Protein AF-A0A7R9BCF7-F1 (afdb_monomer_lite)

Structure (mmCIF, N/CA/C/O backbone):
data_AF-A0A7R9BCF7-F1
#
_entry.id   AF-A0A7R9BCF7-F1
#
loop_
_atom_site.group_PDB
_atom_site.id
_atom_site.type_symbol
_atom_site.label_atom_id
_atom_site.label_alt_id
_atom_site.label_comp_id
_atom_site.label_asym_id
_atom_site.label_entity_id
_atom_site.label_seq_id
_atom_site.pdbx_PDB_ins_code
_atom_site.Cartn_x
_atom_site.Cartn_y
_atom_site.Cartn_z
_atom_site.occupancy
_atom_site.B_iso_or_equiv
_atom_site.auth_seq_id
_atom_site.auth_comp_id
_atom_site.auth_asym_id
_atom_site.auth_atom_id
_atom_site.pdbx_PDB_model_num
ATOM 1 N N . ASP A 1 1 ? -19.871 13.337 15.208 1.00 45.81 1 ASP A N 1
ATOM 2 C CA . ASP A 1 1 ? -19.055 12.754 14.134 1.00 45.81 1 ASP A CA 1
ATOM 3 C C . ASP A 1 1 ? -17.586 13.009 14.378 1.00 45.81 1 ASP A C 1
ATOM 5 O O . ASP A 1 1 ? -17.117 14.125 14.206 1.00 45.81 1 ASP A O 1
ATOM 9 N N . SER A 1 2 ? -16.873 11.998 14.868 1.00 58.09 2 SER A N 1
ATOM 10 C CA . SER A 1 2 ? -15.421 11.945 14.704 1.00 58.09 2 SER A CA 1
ATOM 11 C C . SER A 1 2 ? -15.165 11.401 13.302 1.00 58.09 2 SER A C 1
ATOM 13 O O . SER A 1 2 ? -15.569 10.272 13.023 1.00 58.09 2 SER A O 1
ATOM 15 N N . ASP A 1 3 ? -14.570 12.198 12.418 1.00 82.06 3 ASP A N 1
ATOM 16 C CA . ASP A 1 3 ? -14.190 11.740 11.079 1.00 82.06 3 ASP A CA 1
ATOM 17 C C . ASP A 1 3 ? -13.095 10.673 11.233 1.00 82.06 3 ASP A C 1
ATOM 19 O O . ASP A 1 3 ? -11.977 10.983 11.643 1.00 82.06 3 ASP A O 1
ATOM 23 N N . VAL A 1 4 ? -13.453 9.403 11.025 1.00 89.31 4 VAL A N 1
ATOM 24 C CA . VAL A 1 4 ? -12.524 8.270 11.124 1.00 89.31 4 VAL A CA 1
ATOM 25 C C . VAL A 1 4 ? -11.643 8.274 9.879 1.00 89.31 4 VAL A C 1
ATOM 27 O O . VAL A 1 4 ? -12.146 8.285 8.755 1.00 89.31 4 VAL A O 1
ATOM 30 N N . SER A 1 5 ? -10.329 8.258 10.076 1.00 91.62 5 SER A N 1
ATOM 31 C CA . SER A 1 5 ? -9.322 8.229 9.014 1.00 91.62 5 SER A CA 1
ATOM 32 C C . SER A 1 5 ? -8.691 6.841 8.880 1.00 91.62 5 SER A C 1
ATOM 34 O O . SER A 1 5 ? -8.861 5.981 9.744 1.00 91.62 5 SER A O 1
ATOM 36 N N . LEU A 1 6 ? -7.930 6.608 7.804 1.00 93.19 6 LEU A N 1
ATOM 37 C CA . LEU A 1 6 ? -7.292 5.307 7.572 1.00 93.19 6 LEU A CA 1
ATOM 38 C C . LEU A 1 6 ? -6.345 4.922 8.723 1.00 93.19 6 LEU A C 1
ATOM 40 O O . LEU A 1 6 ? -6.387 3.789 9.189 1.00 93.19 6 LEU A O 1
ATOM 44 N N . LYS A 1 7 ? -5.544 5.862 9.240 1.00 94.69 7 LYS A N 1
ATOM 45 C CA . LYS A 1 7 ? -4.619 5.607 10.361 1.00 94.69 7 LYS A CA 1
ATOM 46 C C . LYS A 1 7 ? -5.305 5.174 11.662 1.00 94.69 7 LYS A C 1
ATOM 48 O O . LYS A 1 7 ? -4.663 4.574 12.516 1.00 94.69 7 LYS A O 1
ATOM 53 N N . ASP A 1 8 ? -6.600 5.447 11.819 1.00 93.56 8 ASP A N 1
ATOM 54 C CA . ASP A 1 8 ? -7.335 5.072 13.030 1.00 93.56 8 ASP A CA 1
ATOM 55 C C . ASP A 1 8 ? -7.707 3.580 13.059 1.00 93.56 8 ASP A C 1
ATOM 57 O O . ASP A 1 8 ? -8.006 3.048 14.137 1.00 93.56 8 ASP A O 1
ATOM 61 N N . ILE A 1 9 ? -7.699 2.934 11.884 1.00 94.62 9 ILE A N 1
ATOM 62 C CA . ILE A 1 9 ? -8.226 1.582 11.645 1.00 94.62 9 ILE A CA 1
ATOM 63 C C . ILE A 1 9 ? -7.261 0.654 10.894 1.00 94.62 9 ILE A C 1
ATOM 65 O O . ILE A 1 9 ? -7.567 -0.525 10.730 1.00 94.62 9 ILE A O 1
ATOM 69 N N . CYS A 1 10 ? -6.156 1.169 10.355 1.00 95.38 10 CYS A N 1
ATOM 70 C CA . CYS A 1 10 ? -5.281 0.406 9.475 1.00 95.38 10 CYS A CA 1
ATOM 71 C C . CYS A 1 10 ? -4.352 -0.543 10.233 1.00 95.38 10 CYS A C 1
ATOM 73 O O . CYS A 1 10 ? -3.907 -0.254 11.342 1.00 95.38 10 CYS A O 1
ATOM 75 N N . PHE A 1 11 ? -3.961 -1.620 9.558 1.00 95.31 11 PHE A N 1
ATOM 76 C CA . PHE A 1 11 ? -2.898 -2.499 10.026 1.00 95.31 11 PHE A CA 1
ATOM 77 C C . PHE A 1 11 ? -1.518 -1.855 9.789 1.00 95.31 11 PHE A C 1
ATOM 79 O O . PHE A 1 11 ? -1.137 -1.581 8.643 1.00 95.31 11 PHE A O 1
ATOM 86 N N . ALA A 1 12 ? -0.751 -1.637 10.862 1.00 96.31 12 ALA A N 1
ATOM 87 C CA . ALA A 1 12 ? 0.542 -0.942 10.846 1.00 96.31 12 ALA A CA 1
ATOM 88 C C . ALA A 1 12 ? 1.642 -1.770 11.553 1.00 96.31 12 ALA A C 1
ATOM 90 O O . ALA A 1 12 ? 1.862 -1.614 12.753 1.00 96.31 12 ALA A O 1
ATOM 91 N N . PRO A 1 13 ? 2.369 -2.649 10.839 1.00 94.06 13 PRO A N 1
ATOM 92 C CA . PRO A 1 13 ? 3.205 -3.690 11.449 1.00 94.06 13 PRO A CA 1
ATOM 93 C C . PRO A 1 13 ? 4.443 -3.174 12.198 1.00 94.06 13 PRO A C 1
ATOM 95 O O . PRO A 1 13 ? 4.992 -3.897 13.027 1.00 94.06 13 PRO A O 1
ATOM 98 N N . LEU A 1 14 ? 4.907 -1.954 11.908 1.00 93.62 14 LEU A N 1
ATOM 99 C CA . LEU A 1 14 ? 6.087 -1.352 12.546 1.00 93.62 14 LEU A CA 1
ATOM 100 C C . LEU A 1 14 ? 5.745 -0.393 13.696 1.00 93.62 14 LEU A C 1
ATOM 102 O O . LEU A 1 14 ? 6.644 0.227 14.265 1.00 93.62 14 LEU A O 1
ATOM 106 N N . VAL A 1 15 ? 4.464 -0.266 14.047 1.00 91.38 15 VAL A N 1
ATOM 107 C CA . VAL A 1 15 ? 4.001 0.581 15.149 1.00 91.38 15 VAL A CA 1
ATOM 108 C C . VAL A 1 15 ? 3.388 -0.306 16.229 1.00 91.38 15 VAL A C 1
ATOM 110 O O . VAL A 1 15 ? 2.612 -1.204 15.930 1.00 91.38 15 VAL A O 1
ATOM 113 N N . LEU A 1 16 ? 3.766 -0.081 17.491 1.00 82.56 16 LEU A N 1
ATOM 114 C CA . LEU A 1 16 ? 3.363 -0.952 18.605 1.00 82.56 16 LEU A CA 1
ATOM 115 C C . LEU A 1 16 ? 1.888 -0.807 18.998 1.00 82.56 16 LEU A C 1
ATOM 117 O O . LEU A 1 16 ? 1.277 -1.791 19.404 1.00 82.56 16 LEU A O 1
ATOM 121 N N . ASP A 1 17 ? 1.345 0.405 18.890 1.00 82.81 17 ASP A N 1
ATOM 122 C CA . ASP A 1 17 ? -0.023 0.710 19.309 1.00 82.81 17 ASP A CA 1
ATOM 123 C C . ASP A 1 17 ? -0.905 1.014 18.093 1.00 82.81 17 ASP A C 1
ATOM 125 O O . ASP A 1 17 ? -1.487 0.119 17.492 1.00 82.81 17 ASP A O 1
ATOM 129 N N . LYS A 1 18 ? -1.002 2.290 17.713 1.00 84.38 18 LYS A N 1
ATOM 130 C CA . LYS A 1 18 ? -1.777 2.754 16.562 1.00 84.38 18 LYS A CA 1
ATOM 131 C C . LYS A 1 18 ? -0.910 3.598 15.651 1.00 84.38 18 LYS A C 1
ATOM 133 O O . LYS A 1 18 ? -0.046 4.331 16.135 1.00 84.38 18 LYS A O 1
ATOM 138 N N . ALA A 1 19 ? -1.185 3.532 14.352 1.00 90.94 19 ALA A N 1
ATOM 139 C CA . ALA A 1 19 ? -0.560 4.405 13.372 1.00 90.94 19 ALA A CA 1
ATOM 140 C C . ALA A 1 19 ? -0.725 5.876 13.786 1.00 90.94 19 ALA A C 1
ATOM 142 O O . ALA A 1 19 ? -1.822 6.341 14.097 1.00 90.94 19 ALA A O 1
ATOM 143 N N . ASN A 1 20 ? 0.383 6.615 13.802 1.00 90.50 20 ASN A N 1
ATOM 144 C CA . ASN A 1 20 ? 0.355 8.052 14.075 1.00 90.50 20 ASN A CA 1
ATOM 145 C C . ASN A 1 20 ? 0.204 8.872 12.780 1.00 90.50 20 ASN A C 1
ATOM 147 O O . ASN A 1 20 ? -0.199 10.036 12.833 1.00 90.50 20 ASN A O 1
ATOM 151 N N . SER A 1 21 ? 0.469 8.233 11.639 1.00 93.12 21 SER A N 1
ATOM 152 C CA . SER A 1 21 ? 0.427 8.763 10.281 1.00 93.12 21 SER A CA 1
ATOM 153 C C . SER A 1 21 ? -0.098 7.691 9.325 1.00 93.12 21 SER A C 1
ATOM 155 O O . SER A 1 21 ? 0.157 6.500 9.509 1.00 93.12 21 SER A O 1
ATOM 157 N N . GLU A 1 22 ? -0.770 8.107 8.256 1.00 93.06 22 GLU A N 1
ATOM 158 C CA . GLU A 1 22 ? -1.238 7.241 7.172 1.00 93.06 22 GLU A CA 1
ATOM 159 C C . GLU A 1 22 ? -0.081 6.495 6.491 1.00 93.06 22 GLU A C 1
ATOM 161 O O . GLU A 1 22 ? -0.269 5.390 5.990 1.00 93.06 22 GLU A O 1
ATOM 166 N N . SER A 1 23 ? 1.138 7.045 6.528 1.00 94.62 23 SER A N 1
ATOM 167 C CA . SER A 1 23 ? 2.335 6.374 6.005 1.00 94.62 23 SER A CA 1
ATOM 168 C C . SER A 1 23 ? 2.730 5.117 6.785 1.00 94.62 23 SER A C 1
ATOM 170 O O . SER A 1 23 ? 3.458 4.286 6.252 1.00 94.62 23 SER A O 1
ATOM 172 N N . ASN A 1 24 ? 2.254 4.940 8.024 1.00 96.00 24 ASN A N 1
ATOM 173 C CA . ASN A 1 24 ? 2.467 3.695 8.765 1.00 96.00 24 ASN A CA 1
ATOM 174 C C . ASN A 1 24 ? 1.513 2.578 8.331 1.00 96.00 24 ASN A C 1
ATOM 176 O O . ASN A 1 24 ? 1.755 1.417 8.660 1.00 96.00 24 ASN A O 1
ATOM 180 N N . CYS A 1 25 ? 0.422 2.918 7.644 1.00 96.88 25 CYS A N 1
ATOM 181 C CA . CYS A 1 25 ? -0.588 1.960 7.234 1.00 96.88 25 CYS A CA 1
ATOM 182 C C . CYS A 1 25 ? -0.081 1.069 6.108 1.00 96.88 25 CYS A C 1
ATOM 184 O O . CYS A 1 25 ? 0.511 1.536 5.133 1.00 96.88 25 CYS A O 1
ATOM 186 N N . THR A 1 26 ? -0.392 -0.219 6.204 1.00 97.19 26 THR A N 1
ATOM 187 C CA . THR A 1 26 ? -0.066 -1.171 5.147 1.00 97.19 26 THR A CA 1
ATOM 188 C C . THR A 1 26 ? -0.978 -0.939 3.946 1.00 97.19 26 THR A C 1
ATOM 190 O O . THR A 1 26 ? -2.126 -1.386 3.913 1.00 97.19 26 THR A O 1
ATOM 193 N N . VAL A 1 27 ? -0.445 -0.232 2.952 1.00 97.06 27 VAL A N 1
ATOM 194 C CA . VAL A 1 27 ? -1.067 -0.028 1.643 1.00 97.06 27 VAL A CA 1
ATOM 195 C C . VAL A 1 27 ? -0.198 -0.713 0.599 1.00 97.06 27 VAL A C 1
ATOM 197 O O . VAL A 1 27 ? 0.936 -0.303 0.353 1.00 97.06 27 VAL A O 1
ATOM 200 N N . GLN A 1 28 ? -0.722 -1.776 -0.006 1.00 96.94 28 GLN A N 1
ATOM 201 C CA . GLN A 1 28 ? -0.015 -2.555 -1.019 1.00 96.94 28 GLN A CA 1
ATOM 202 C C . GLN A 1 28 ? -0.441 -2.068 -2.402 1.00 96.94 28 GLN A C 1
ATOM 204 O O . GLN A 1 28 ? -1.575 -2.280 -2.829 1.00 96.94 28 GLN A O 1
ATOM 209 N N . SER A 1 29 ? 0.467 -1.371 -3.080 1.00 96.06 29 SER A N 1
ATOM 210 C CA . SER A 1 29 ? 0.297 -0.908 -4.457 1.00 96.06 29 SER A CA 1
ATOM 211 C C . SER A 1 29 ? 1.661 -0.666 -5.103 1.00 96.06 29 SER A C 1
ATOM 213 O O . SER A 1 29 ? 2.662 -0.514 -4.400 1.00 96.06 29 SER A O 1
ATOM 215 N N . VAL A 1 30 ? 1.699 -0.565 -6.434 1.00 95.12 30 VAL A N 1
ATOM 216 C CA . VAL A 1 30 ? 2.924 -0.215 -7.182 1.00 95.12 30 VAL A CA 1
ATOM 217 C C . VAL A 1 30 ? 3.526 1.132 -6.769 1.00 95.12 30 VAL A C 1
ATOM 219 O O . VAL A 1 30 ? 4.732 1.326 -6.888 1.00 95.12 30 VAL A O 1
ATOM 222 N N . TRP A 1 31 ? 2.714 2.047 -6.235 1.00 95.12 31 TRP A N 1
ATOM 223 C CA . TRP A 1 31 ? 3.170 3.362 -5.776 1.00 95.12 31 TRP A CA 1
ATOM 224 C C . TRP A 1 31 ? 3.990 3.294 -4.490 1.00 95.12 31 TRP A C 1
ATOM 226 O O . TRP A 1 31 ? 4.789 4.193 -4.228 1.00 95.12 31 TRP A O 1
ATOM 236 N N . GLY A 1 32 ? 3.879 2.193 -3.740 1.00 95.88 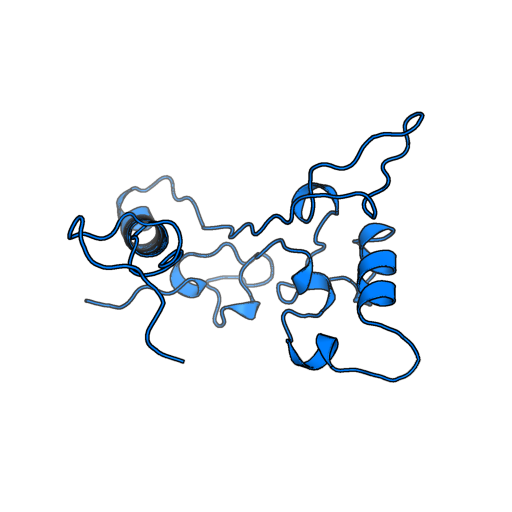32 GLY A N 1
ATOM 237 C CA . GLY A 1 32 ? 4.726 1.939 -2.580 1.00 95.88 32 GLY A CA 1
ATOM 238 C C . GLY A 1 32 ? 6.214 1.929 -2.938 1.00 95.88 32 GLY A C 1
ATOM 239 O O . GLY A 1 32 ? 7.014 2.439 -2.162 1.00 95.88 32 GLY A O 1
ATOM 240 N N . TYR A 1 33 ? 6.577 1.465 -4.141 1.00 95.31 33 TYR A N 1
ATOM 241 C CA . TYR A 1 33 ? 7.962 1.483 -4.642 1.00 95.31 33 TYR A CA 1
ATOM 242 C C . TYR A 1 33 ? 8.523 2.896 -4.843 1.00 95.31 33 TYR A C 1
ATOM 244 O O . TYR A 1 33 ? 9.732 3.077 -4.916 1.00 95.31 33 TYR A O 1
ATOM 252 N N . LEU A 1 34 ? 7.643 3.893 -4.938 1.00 94.50 34 LEU A N 1
ATOM 253 C CA . LEU A 1 34 ? 7.979 5.307 -5.079 1.00 94.50 34 LEU A CA 1
ATOM 254 C C . LEU A 1 34 ? 7.686 6.075 -3.782 1.00 94.50 34 LEU A C 1
ATOM 256 O O . LEU A 1 34 ? 7.436 7.275 -3.811 1.00 94.50 34 LEU A O 1
ATOM 260 N N . ASN A 1 35 ? 7.644 5.383 -2.639 1.00 93.00 35 ASN A N 1
ATOM 261 C CA . ASN A 1 35 ? 7.298 5.950 -1.333 1.00 93.00 35 ASN A CA 1
ATOM 262 C C . ASN A 1 35 ? 5.939 6.681 -1.287 1.00 93.00 35 ASN A C 1
ATOM 264 O O . ASN A 1 35 ? 5.710 7.497 -0.396 1.00 93.00 35 ASN A O 1
ATOM 268 N N . ASN A 1 36 ? 5.023 6.378 -2.217 1.00 93.50 36 ASN A N 1
ATOM 269 C CA . ASN A 1 36 ? 3.775 7.119 -2.432 1.00 93.50 36 ASN A CA 1
ATOM 270 C C . ASN A 1 36 ? 3.981 8.631 -2.678 1.00 93.50 36 ASN A C 1
ATOM 272 O O . ASN A 1 36 ? 3.093 9.429 -2.381 1.00 93.50 36 ASN A O 1
ATOM 276 N N . ASP A 1 37 ? 5.138 9.027 -3.214 1.00 91.19 37 ASP A N 1
ATOM 277 C CA . ASP A 1 37 ? 5.469 10.416 -3.521 1.00 91.19 37 ASP A CA 1
ATOM 278 C C . ASP A 1 37 ? 5.266 10.693 -5.024 1.00 91.19 37 ASP A C 1
ATOM 280 O O . ASP A 1 37 ? 6.011 10.165 -5.854 1.00 91.19 37 ASP A O 1
ATOM 284 N N . PRO A 1 38 ? 4.272 11.514 -5.411 1.00 89.56 38 PRO A N 1
ATOM 285 C CA . PRO A 1 38 ? 3.991 11.795 -6.816 1.00 89.56 38 PRO A CA 1
ATOM 286 C C . PRO A 1 38 ? 5.127 12.545 -7.520 1.00 89.56 38 PRO A C 1
ATOM 288 O O . PRO A 1 38 ? 5.241 12.437 -8.739 1.00 89.56 38 PRO A O 1
ATOM 291 N N . SER A 1 39 ? 5.994 13.256 -6.787 1.00 89.00 39 SER A N 1
ATOM 292 C CA . SER A 1 39 ? 7.133 13.962 -7.390 1.00 89.00 39 SER A CA 1
ATOM 293 C C . SER A 1 39 ? 8.152 13.006 -8.022 1.00 89.00 39 SER A C 1
ATOM 295 O O . SER A 1 39 ? 8.828 13.369 -8.980 1.00 89.00 39 SER A O 1
ATOM 297 N N . GLN A 1 40 ? 8.187 11.742 -7.579 1.00 86.81 40 GLN A N 1
ATOM 298 C CA . GLN A 1 40 ? 9.021 10.684 -8.164 1.00 86.81 40 GLN A CA 1
ATOM 299 C C . GLN A 1 40 ? 8.614 10.332 -9.605 1.00 86.81 40 GLN A C 1
ATOM 301 O O . GLN A 1 40 ? 9.386 9.709 -10.329 1.00 86.81 40 GLN A O 1
ATOM 306 N N . LEU A 1 41 ? 7.405 10.711 -10.036 1.00 85.25 41 LEU A N 1
ATOM 307 C CA . LEU A 1 41 ? 6.937 10.522 -11.413 1.00 85.25 41 LEU A CA 1
ATOM 308 C C . LEU A 1 41 ? 7.447 11.614 -12.365 1.00 85.25 41 LEU A C 1
ATOM 310 O O . LEU A 1 41 ? 7.418 11.425 -13.580 1.00 85.25 41 LEU A O 1
ATOM 314 N N . GLU A 1 42 ? 7.892 12.751 -11.827 1.00 80.75 42 GLU A N 1
ATOM 315 C CA . GLU A 1 42 ? 8.349 13.912 -12.600 1.00 80.75 42 GLU A CA 1
ATOM 316 C C . GLU A 1 42 ? 9.853 13.860 -12.907 1.00 80.75 42 GLU A C 1
ATOM 318 O O . GLU A 1 42 ? 10.356 14.658 -13.706 1.00 80.75 42 GLU A O 1
ATOM 323 N N . ASP A 1 43 ? 10.583 12.930 -12.284 1.00 66.81 43 ASP A N 1
ATOM 324 C CA . ASP A 1 43 ? 12.037 12.926 -12.317 1.00 66.81 43 ASP A CA 1
ATOM 325 C C . ASP A 1 43 ? 12.568 12.510 -13.702 1.00 66.81 43 ASP A C 1
ATOM 327 O O . ASP A 1 43 ? 12.348 11.406 -14.204 1.00 66.81 43 ASP A O 1
ATOM 331 N N . SER A 1 44 ? 13.258 13.447 -14.356 1.00 59.03 44 SER A N 1
ATOM 332 C CA . SER A 1 44 ? 13.741 13.332 -15.742 1.00 59.03 44 SER A CA 1
ATOM 333 C C . SER A 1 44 ? 15.207 12.892 -15.836 1.00 59.03 44 SER A C 1
ATOM 335 O O . SER A 1 44 ? 15.775 12.834 -16.931 1.00 59.03 44 SER A O 1
ATOM 337 N N . ALA A 1 45 ? 15.839 12.572 -14.702 1.00 56.28 45 ALA A N 1
ATOM 338 C CA . ALA A 1 45 ? 17.261 12.268 -14.619 1.00 56.28 45 ALA A CA 1
ATOM 339 C C . ALA A 1 45 ? 17.546 10.780 -14.331 1.00 56.28 45 ALA A C 1
ATOM 341 O O . ALA A 1 45 ? 17.226 10.267 -13.270 1.00 56.28 45 ALA A O 1
ATOM 342 N N . ALA A 1 46 ? 18.239 10.134 -15.279 1.00 53.34 46 ALA A N 1
ATOM 343 C CA . ALA A 1 46 ? 19.054 8.903 -15.209 1.00 53.34 46 ALA A CA 1
ATOM 344 C C . ALA A 1 46 ? 18.467 7.577 -14.660 1.00 53.34 46 ALA A C 1
ATOM 346 O O . ALA A 1 46 ? 18.934 6.527 -15.098 1.00 53.34 46 ALA A O 1
ATOM 347 N N . SER A 1 47 ? 17.461 7.580 -13.787 1.00 61.38 47 SER A N 1
ATOM 348 C CA . SER A 1 47 ? 16.672 6.400 -13.412 1.00 61.38 47 SER A CA 1
ATOM 349 C C . SER A 1 47 ? 15.200 6.767 -13.496 1.00 61.38 47 SER A C 1
ATOM 351 O O . SER A 1 47 ? 14.676 7.476 -12.641 1.00 61.38 47 SER A O 1
ATOM 353 N N . ASN A 1 48 ? 14.548 6.330 -14.567 1.00 81.31 48 ASN A N 1
ATOM 354 C CA . ASN A 1 48 ? 13.131 6.593 -14.769 1.00 81.31 48 ASN A CA 1
ATOM 355 C C . ASN A 1 48 ? 12.338 5.905 -13.640 1.00 81.31 48 ASN A C 1
ATOM 357 O O . ASN A 1 48 ? 12.722 4.816 -13.211 1.00 81.31 48 ASN A O 1
ATOM 361 N N . TYR A 1 49 ? 11.215 6.467 -13.184 1.00 87.94 49 TYR A N 1
ATOM 362 C CA . TYR A 1 49 ? 10.316 5.793 -12.233 1.00 87.94 49 TYR A CA 1
ATOM 363 C C . TYR A 1 49 ? 9.965 4.361 -12.693 1.00 87.94 49 TYR A C 1
ATOM 365 O O . TYR A 1 49 ? 9.786 3.459 -11.874 1.00 87.94 49 TYR A O 1
ATOM 373 N N . LEU A 1 50 ? 9.935 4.131 -14.014 1.00 89.75 50 LEU A N 1
ATOM 374 C CA . LEU A 1 50 ? 9.770 2.809 -14.620 1.00 89.75 50 LEU A CA 1
ATOM 375 C C . LEU A 1 50 ? 10.901 1.833 -14.271 1.00 89.75 50 LEU A C 1
ATOM 377 O O . LEU A 1 50 ? 10.623 0.655 -14.054 1.00 89.75 50 LEU A O 1
ATOM 381 N N . ASP A 1 51 ? 12.151 2.293 -14.196 1.00 90.25 51 ASP A N 1
ATOM 382 C CA . ASP A 1 51 ? 13.294 1.461 -13.813 1.00 90.25 51 ASP A CA 1
ATOM 383 C C . ASP A 1 51 ? 13.194 1.055 -12.340 1.00 90.25 51 ASP A C 1
ATOM 385 O O . ASP A 1 51 ? 13.430 -0.107 -12.008 1.00 90.25 51 ASP A O 1
ATOM 389 N N . THR A 1 52 ? 12.770 1.978 -11.470 1.00 91.69 52 THR A N 1
ATOM 390 C CA . THR A 1 52 ? 12.508 1.698 -10.050 1.00 91.69 52 THR A CA 1
ATOM 391 C C . THR A 1 52 ? 11.386 0.676 -9.891 1.00 91.69 52 THR A C 1
ATOM 393 O O . THR A 1 52 ? 11.570 -0.342 -9.225 1.00 91.69 52 THR A O 1
ATOM 396 N N . ILE A 1 53 ? 10.250 0.875 -10.568 1.00 92.81 53 ILE A N 1
ATOM 397 C CA . ILE A 1 53 ? 9.137 -0.084 -10.548 1.00 92.81 53 ILE A CA 1
ATOM 398 C C . ILE A 1 53 ? 9.595 -1.450 -11.078 1.00 92.81 53 ILE A C 1
ATOM 400 O O . ILE A 1 53 ? 9.342 -2.469 -10.439 1.00 92.81 53 ILE A O 1
ATOM 404 N N . LEU A 1 54 ? 10.318 -1.499 -12.202 1.00 91.94 54 LEU A N 1
ATOM 405 C CA . LEU A 1 54 ? 10.838 -2.745 -12.774 1.00 91.94 54 LEU A CA 1
ATOM 406 C C . LEU A 1 54 ? 11.814 -3.454 -11.826 1.00 91.94 54 LEU A C 1
ATOM 408 O O . LEU A 1 54 ? 11.766 -4.681 -11.698 1.00 91.94 54 LEU A O 1
ATOM 412 N N . LYS A 1 55 ? 12.703 -2.702 -11.168 1.00 93.06 55 LYS A N 1
ATOM 413 C CA . LYS A 1 55 ? 13.625 -3.221 -10.152 1.00 93.06 55 LYS A CA 1
ATOM 414 C C . LYS A 1 55 ? 12.837 -3.855 -9.006 1.00 93.06 55 LYS A C 1
ATOM 416 O O . LYS A 1 55 ? 13.082 -5.014 -8.672 1.00 93.06 55 LYS A O 1
ATOM 421 N N . CYS A 1 56 ? 11.858 -3.143 -8.460 1.00 94.81 56 CYS A N 1
ATOM 422 C CA . CYS A 1 56 ? 11.096 -3.604 -7.304 1.00 94.81 56 CYS A CA 1
ATOM 423 C C . CYS A 1 56 ? 10.123 -4.744 -7.624 1.00 94.81 56 CYS A C 1
ATOM 425 O O . CYS A 1 56 ? 9.954 -5.646 -6.807 1.00 94.81 56 CYS A O 1
ATOM 427 N N . LEU A 1 57 ? 9.576 -4.799 -8.843 1.00 93.25 57 LEU A N 1
ATOM 428 C CA . LEU A 1 57 ? 8.797 -5.950 -9.311 1.00 93.25 57 LEU A CA 1
ATOM 429 C C . LEU A 1 57 ? 9.651 -7.223 -9.458 1.00 93.25 57 LEU A C 1
ATOM 431 O O . LEU A 1 57 ? 9.131 -8.332 -9.357 1.00 93.25 57 LEU A O 1
ATOM 435 N N . LYS A 1 58 ? 10.962 -7.090 -9.694 1.00 90.69 58 LYS A N 1
ATOM 436 C CA . LYS A 1 58 ? 11.901 -8.226 -9.748 1.00 90.69 58 LYS A CA 1
ATOM 437 C C . LYS A 1 58 ? 12.467 -8.602 -8.377 1.00 90.69 58 LYS A C 1
ATOM 439 O O . LYS A 1 58 ? 12.835 -9.758 -8.181 1.00 90.69 58 LYS A O 1
ATOM 444 N N . GLY A 1 59 ? 12.552 -7.648 -7.452 1.00 91.38 59 GLY A N 1
ATOM 445 C CA . GLY A 1 59 ? 13.157 -7.817 -6.132 1.00 91.38 59 GLY A CA 1
ATOM 446 C C . GLY A 1 59 ? 12.463 -6.978 -5.064 1.00 91.38 59 GLY A C 1
ATOM 447 O O . GLY A 1 59 ? 13.025 -6.000 -4.583 1.00 91.38 59 GLY A O 1
ATOM 448 N N . SER A 1 60 ? 11.263 -7.387 -4.649 1.00 92.50 60 SER A N 1
ATOM 449 C CA . SER A 1 60 ? 10.414 -6.630 -3.712 1.00 92.50 60 SER A CA 1
ATOM 450 C C . SER A 1 60 ? 10.974 -6.494 -2.293 1.00 92.50 60 SER A C 1
ATOM 452 O O . SER A 1 60 ? 10.461 -5.701 -1.513 1.00 92.50 60 SER A O 1
ATOM 454 N N . TYR A 1 61 ? 12.002 -7.272 -1.948 1.00 94.56 61 TYR A N 1
ATOM 455 C CA . TYR A 1 61 ? 12.663 -7.257 -0.638 1.00 94.56 61 TYR A CA 1
ATOM 456 C C . TYR A 1 61 ? 13.954 -6.428 -0.612 1.00 94.56 61 TYR A C 1
ATOM 458 O O . TYR A 1 61 ? 14.642 -6.416 0.408 1.00 94.56 61 TYR A O 1
ATOM 466 N N . ASP A 1 62 ? 14.313 -5.764 -1.716 1.00 94.06 62 ASP A N 1
ATOM 467 C CA . ASP A 1 62 ? 15.379 -4.762 -1.687 1.00 94.06 62 ASP A CA 1
ATOM 468 C C . ASP A 1 62 ? 14.983 -3.641 -0.708 1.00 94.06 62 ASP A C 1
ATOM 470 O O . ASP A 1 62 ? 13.823 -3.230 -0.656 1.00 94.06 62 ASP A O 1
ATOM 474 N N . MET A 1 63 ? 15.940 -3.156 0.086 1.00 92.25 63 MET A N 1
ATOM 475 C CA . MET A 1 63 ? 15.697 -2.103 1.075 1.00 92.25 63 MET A CA 1
ATOM 476 C C . MET A 1 63 ? 15.187 -0.812 0.429 1.00 92.25 63 MET A C 1
ATOM 478 O O . MET A 1 63 ? 14.422 -0.085 1.054 1.00 92.25 63 MET A O 1
ATOM 482 N N . GLU A 1 64 ? 15.576 -0.547 -0.819 1.00 92.12 64 GLU A N 1
ATOM 483 C CA . GLU A 1 64 ? 15.106 0.610 -1.592 1.00 92.12 64 GLU A CA 1
ATOM 484 C C . GLU A 1 64 ? 13.677 0.434 -2.136 1.00 92.12 64 GLU A C 1
ATOM 486 O O . GLU A 1 64 ? 13.086 1.392 -2.620 1.00 92.12 64 GLU A O 1
ATOM 491 N N . CYS A 1 65 ? 13.116 -0.777 -2.060 1.00 95.50 65 CYS A N 1
ATOM 492 C CA . CYS A 1 65 ? 11.802 -1.134 -2.600 1.00 95.50 65 CYS A CA 1
ATOM 493 C C . CYS A 1 65 ? 10.718 -1.300 -1.527 1.00 95.50 65 CYS A C 1
ATOM 495 O O . CYS A 1 65 ? 9.590 -1.694 -1.842 1.00 95.50 65 CYS A O 1
ATOM 497 N N . LEU A 1 66 ? 11.046 -1.039 -0.260 1.00 96.25 66 LEU A N 1
ATOM 498 C CA . LEU A 1 66 ? 10.071 -1.081 0.822 1.00 96.25 66 LEU A CA 1
ATOM 499 C C . LEU A 1 66 ? 9.110 0.102 0.695 1.00 96.25 66 LEU A C 1
ATOM 501 O O . LEU A 1 66 ? 9.524 1.236 0.473 1.00 96.25 66 LEU A O 1
ATOM 505 N N . ALA A 1 67 ? 7.822 -0.168 0.873 1.00 96.81 67 ALA A N 1
ATOM 506 C CA . ALA A 1 67 ? 6.813 0.880 0.932 1.00 96.81 67 ALA A CA 1
ATOM 507 C C . ALA A 1 67 ? 6.929 1.687 2.241 1.00 96.81 67 ALA A C 1
ATOM 509 O O . ALA A 1 67 ? 7.585 1.232 3.180 1.00 96.81 67 ALA A O 1
ATOM 510 N N . PRO A 1 68 ? 6.243 2.841 2.374 1.00 96.50 68 PRO A N 1
ATOM 511 C CA . PRO A 1 68 ? 6.365 3.712 3.552 1.00 96.50 68 PRO A CA 1
ATOM 512 C C . PRO A 1 68 ? 6.072 3.048 4.905 1.00 96.50 68 PRO A C 1
ATOM 514 O O . PRO A 1 68 ? 6.632 3.455 5.923 1.00 96.50 68 PRO A O 1
ATOM 517 N N . TYR A 1 69 ? 5.256 1.987 4.924 1.00 96.12 69 TYR A N 1
ATOM 518 C CA . TYR A 1 69 ? 4.991 1.194 6.131 1.00 96.12 69 TYR A CA 1
ATOM 519 C C . TYR A 1 69 ? 6.171 0.295 6.546 1.00 96.12 69 TYR A C 1
ATOM 521 O O . TYR A 1 69 ? 6.094 -0.398 7.559 1.00 96.12 69 TYR A O 1
ATOM 529 N N . GLY A 1 70 ? 7.250 0.292 5.759 1.00 95.00 70 GLY A N 1
ATOM 530 C CA . GLY A 1 70 ? 8.512 -0.403 5.991 1.00 95.00 70 GLY A CA 1
ATOM 531 C C . GLY A 1 70 ? 8.501 -1.894 5.665 1.00 95.00 70 GLY A C 1
ATOM 532 O O . GLY A 1 70 ? 9.381 -2.622 6.120 1.00 95.00 70 GLY A O 1
ATOM 533 N N . GLY A 1 71 ? 7.526 -2.365 4.886 1.00 95.25 71 GLY A N 1
ATOM 534 C CA . GLY A 1 71 ? 7.494 -3.737 4.384 1.00 95.25 71 GLY A CA 1
ATOM 535 C C . GLY A 1 71 ? 7.466 -3.821 2.855 1.00 95.25 71 GLY A C 1
ATOM 536 O O . GLY A 1 71 ? 7.231 -2.822 2.171 1.00 95.25 71 GLY A O 1
ATOM 537 N N . PRO A 1 72 ? 7.719 -5.022 2.311 1.00 96.62 72 PRO A N 1
ATOM 538 C CA . PRO A 1 72 ? 7.766 -5.251 0.875 1.00 96.62 72 PRO A CA 1
ATOM 539 C C . PRO A 1 72 ? 6.354 -5.284 0.287 1.00 96.62 72 PRO A C 1
ATOM 541 O O . PRO A 1 72 ? 5.437 -5.860 0.881 1.00 96.62 72 PRO A O 1
ATOM 544 N N . VAL A 1 73 ? 6.195 -4.730 -0.914 1.00 96.94 73 VAL A N 1
ATOM 545 C CA . VAL A 1 73 ? 5.000 -4.945 -1.736 1.00 96.94 73 VAL A CA 1
ATOM 546 C C . VAL A 1 73 ? 5.329 -6.035 -2.748 1.00 96.94 73 VAL A C 1
ATOM 548 O O . VAL A 1 73 ? 6.120 -5.819 -3.666 1.00 96.94 73 VAL A O 1
ATOM 551 N N . GLU A 1 74 ? 4.753 -7.223 -2.574 1.00 94.81 74 GLU A N 1
ATOM 552 C CA . GLU A 1 74 ? 4.978 -8.315 -3.520 1.00 94.81 74 GLU A CA 1
ATOM 553 C C . GLU A 1 74 ? 4.319 -8.014 -4.879 1.00 94.81 74 GLU A C 1
ATOM 555 O O . GLU A 1 74 ? 3.199 -7.498 -4.927 1.00 94.81 74 GLU A O 1
ATOM 560 N N . PRO A 1 75 ? 4.953 -8.384 -6.004 1.00 93.62 75 PRO A N 1
ATOM 561 C CA . PRO A 1 75 ? 4.416 -8.087 -7.332 1.00 93.62 75 PRO A CA 1
ATOM 562 C C . 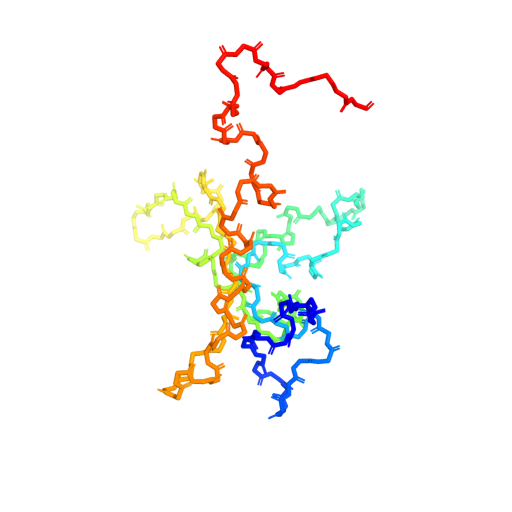PRO A 1 75 ? 3.002 -8.644 -7.549 1.00 93.62 75 PRO A C 1
ATOM 564 O O . PRO A 1 75 ? 2.149 -7.975 -8.126 1.00 93.62 75 PRO A O 1
ATOM 567 N N . GLY A 1 76 ? 2.725 -9.843 -7.022 1.00 92.19 76 GLY A N 1
ATOM 568 C CA . GLY A 1 76 ? 1.423 -10.503 -7.148 1.00 92.19 76 GLY A CA 1
ATOM 569 C C . GLY A 1 76 ? 0.270 -9.808 -6.416 1.00 92.19 76 GLY A C 1
ATOM 570 O O . GLY A 1 76 ? -0.882 -10.088 -6.735 1.00 92.19 76 GLY A O 1
ATOM 571 N N . VAL A 1 77 ? 0.557 -8.907 -5.468 1.00 94.62 77 VAL A N 1
ATOM 572 C CA . VAL A 1 77 ? -0.457 -8.078 -4.786 1.00 94.62 77 VAL A CA 1
ATOM 573 C C . VAL A 1 77 ? -0.469 -6.628 -5.276 1.00 94.62 77 VAL A C 1
ATOM 575 O O . VAL A 1 77 ? -1.382 -5.884 -4.930 1.00 94.62 77 VAL A O 1
ATOM 578 N N . ALA A 1 78 ? 0.522 -6.224 -6.078 1.00 95.19 78 ALA A N 1
ATOM 579 C CA . ALA A 1 78 ? 0.626 -4.886 -6.659 1.00 95.19 78 ALA A CA 1
ATOM 580 C C . ALA A 1 78 ? -0.003 -4.798 -8.055 1.00 95.19 78 ALA A C 1
ATOM 582 O O . ALA A 1 78 ? -0.610 -3.784 -8.404 1.00 95.19 78 ALA A O 1
ATOM 583 N N . VAL A 1 79 ? 0.155 -5.851 -8.863 1.00 95.00 79 VAL A N 1
ATOM 584 C CA . VAL A 1 79 ? -0.277 -5.894 -10.264 1.00 95.00 79 VAL A CA 1
ATOM 585 C C . VAL A 1 79 ? -0.992 -7.201 -10.602 1.00 95.00 79 VAL A C 1
ATOM 587 O O . VAL A 1 79 ? -0.801 -8.226 -9.951 1.00 95.00 79 VAL A O 1
ATOM 590 N N . GLY A 1 80 ? -1.808 -7.181 -11.655 1.00 92.81 80 GLY A N 1
ATOM 591 C CA . GLY A 1 80 ? -2.570 -8.334 -12.130 1.00 92.81 80 GLY A CA 1
ATOM 592 C C . GLY A 1 80 ? -2.734 -8.369 -13.650 1.00 92.81 80 GLY A C 1
ATOM 593 O O . GLY A 1 80 ? -2.425 -7.410 -14.356 1.00 92.81 80 GLY A O 1
ATOM 594 N N . GLY A 1 81 ? -3.225 -9.497 -14.169 1.00 91.31 81 GLY A N 1
ATOM 595 C CA . GLY A 1 81 ? -3.510 -9.665 -15.602 1.00 91.31 81 GLY A CA 1
ATOM 596 C C . GLY A 1 81 ? -2.291 -9.946 -16.490 1.00 91.31 81 GLY A C 1
ATOM 597 O O . GLY A 1 81 ? -2.388 -9.821 -17.704 1.00 91.31 81 GLY A O 1
ATOM 598 N N . TYR A 1 82 ? -1.155 -10.336 -15.908 1.00 88.31 82 TYR A N 1
ATOM 599 C CA . TYR A 1 82 ? 0.026 -10.792 -16.646 1.00 88.31 82 TYR A CA 1
ATOM 600 C C . TYR A 1 82 ? -0.047 -12.299 -16.950 1.00 88.31 82 TYR A C 1
ATOM 602 O O . TYR A 1 82 ? -0.684 -13.073 -16.231 1.00 88.31 82 TYR A O 1
ATOM 610 N N . LEU A 1 83 ? 0.626 -12.733 -18.017 1.00 79.25 83 LEU A N 1
ATOM 611 C CA . LEU A 1 83 ? 0.704 -14.144 -18.404 1.00 79.25 83 LEU A CA 1
ATOM 612 C C . LEU A 1 83 ? 1.950 -14.803 -17.804 1.00 79.25 83 LEU A C 1
ATOM 614 O O . LEU A 1 83 ? 3.041 -14.235 -17.821 1.00 79.25 83 LEU A O 1
ATOM 618 N N . ALA A 1 84 ? 1.803 -16.038 -17.325 1.00 73.12 84 ALA A N 1
ATOM 619 C CA . ALA A 1 84 ? 2.944 -16.886 -17.006 1.00 73.12 84 ALA A CA 1
ATOM 620 C C . ALA A 1 84 ? 3.465 -17.523 -18.303 1.00 73.12 84 ALA A C 1
ATOM 622 O O . ALA A 1 84 ? 2.826 -18.415 -18.865 1.00 73.12 84 ALA A O 1
ATOM 623 N N . LEU A 1 85 ? 4.623 -17.078 -18.790 1.00 67.00 85 LEU A N 1
ATOM 624 C CA . LEU A 1 85 ? 5.279 -17.687 -19.946 1.00 67.00 85 LEU A CA 1
ATOM 625 C C . LEU A 1 85 ? 6.267 -18.742 -19.442 1.00 67.00 85 LEU A C 1
ATOM 627 O O . LEU A 1 85 ? 7.279 -18.422 -18.827 1.00 67.00 85 LEU A O 1
ATOM 631 N N . GLY A 1 86 ? 5.955 -20.022 -19.662 1.00 67.62 86 GLY A N 1
ATOM 632 C CA . GLY A 1 86 ? 6.879 -21.124 -19.355 1.00 67.62 86 GLY A CA 1
ATOM 633 C C . GLY A 1 86 ? 7.239 -21.285 -17.870 1.00 67.62 86 GLY A C 1
ATOM 634 O O . GLY A 1 86 ? 8.301 -21.816 -17.565 1.00 67.62 86 GLY A O 1
ATOM 635 N N . GLY A 1 87 ? 6.378 -20.834 -16.950 1.00 68.06 87 GLY A N 1
ATOM 636 C CA . GLY A 1 87 ? 6.612 -20.911 -15.501 1.00 68.06 87 GLY A CA 1
ATOM 637 C C . GLY A 1 87 ? 7.324 -19.695 -14.899 1.00 68.06 87 GLY A C 1
ATOM 638 O O . GLY A 1 87 ? 7.567 -19.674 -13.696 1.00 68.06 87 GLY A O 1
ATOM 639 N N . THR A 1 88 ? 7.630 -18.672 -15.702 1.00 73.44 88 THR A N 1
ATOM 640 C CA . THR A 1 88 ? 8.113 -17.371 -15.224 1.00 73.44 88 THR A CA 1
ATOM 641 C C . THR A 1 88 ? 7.008 -16.326 -15.368 1.00 73.44 88 THR A C 1
ATOM 643 O O . THR A 1 88 ? 6.339 -16.251 -16.401 1.00 73.44 88 THR A O 1
ATOM 646 N N . TYR A 1 89 ? 6.795 -15.537 -14.315 1.00 80.69 89 TYR A N 1
ATOM 647 C CA . TYR A 1 89 ? 5.851 -14.423 -14.320 1.00 80.69 89 TYR A CA 1
ATOM 648 C C . TYR A 1 89 ? 6.542 -13.167 -14.852 1.00 80.69 89 TYR A C 1
ATOM 650 O O . TYR A 1 89 ? 7.575 -12.764 -14.317 1.00 80.69 89 TYR A O 1
ATOM 658 N N . ASP A 1 90 ? 5.974 -12.556 -15.893 1.00 87.06 90 ASP A N 1
ATOM 659 C CA . ASP A 1 90 ? 6.428 -11.263 -16.404 1.00 87.06 90 ASP A CA 1
ATOM 660 C C . ASP A 1 90 ? 5.460 -10.156 -15.976 1.00 87.06 90 ASP A C 1
ATOM 662 O O . ASP A 1 90 ? 4.468 -9.862 -16.646 1.00 87.06 90 ASP A O 1
ATOM 666 N N . TYR A 1 91 ? 5.748 -9.546 -14.827 1.00 89.62 91 TYR A N 1
ATOM 667 C CA . TYR A 1 91 ? 4.920 -8.495 -14.236 1.00 89.62 91 TYR A CA 1
ATOM 668 C C . TYR A 1 91 ? 4.852 -7.215 -15.086 1.00 89.62 91 TYR A C 1
ATOM 670 O O . TYR A 1 91 ? 3.949 -6.409 -14.879 1.00 89.62 91 TYR A O 1
ATOM 678 N N . MET A 1 92 ? 5.743 -7.035 -16.072 1.00 85.81 92 MET A N 1
ATOM 679 C CA . MET A 1 92 ? 5.695 -5.885 -16.988 1.00 85.81 92 MET A CA 1
ATOM 680 C C . MET A 1 92 ? 4.551 -5.968 -17.995 1.00 85.81 92 MET A C 1
ATOM 682 O O . MET A 1 92 ? 4.174 -4.959 -18.583 1.00 85.81 92 MET A O 1
ATOM 686 N N . LEU A 1 93 ? 3.984 -7.160 -18.185 1.00 89.88 93 LEU A N 1
ATOM 687 C CA . LEU A 1 93 ? 2.825 -7.388 -19.045 1.00 89.88 93 LEU A CA 1
ATOM 688 C C . LEU A 1 93 ? 1.495 -7.252 -18.290 1.00 89.88 93 LEU A C 1
ATOM 690 O O . LEU A 1 93 ? 0.453 -7.634 -18.820 1.00 89.88 93 LEU A O 1
ATOM 694 N N . ALA A 1 94 ? 1.516 -6.766 -17.047 1.00 93.00 94 ALA A N 1
ATOM 695 C CA . ALA A 1 94 ? 0.308 -6.590 -16.258 1.00 93.00 94 ALA A CA 1
ATOM 696 C C . ALA A 1 94 ? -0.659 -5.595 -16.916 1.00 93.00 94 ALA A C 1
ATOM 698 O O . ALA A 1 94 ? -0.269 -4.526 -17.381 1.00 93.00 94 ALA A O 1
ATOM 699 N N . THR A 1 95 ? -1.945 -5.940 -16.913 1.00 94.38 95 THR A N 1
ATOM 700 C CA . THR A 1 95 ? -3.024 -5.104 -17.463 1.00 94.38 95 THR A CA 1
ATOM 701 C C . THR A 1 95 ? -3.868 -4.442 -16.378 1.00 94.38 95 THR A C 1
ATOM 703 O O . THR A 1 95 ? -4.765 -3.664 -16.691 1.00 94.38 95 THR A O 1
ATOM 706 N N . GLY A 1 96 ? -3.632 -4.780 -15.109 1.00 94.00 96 GLY A N 1
ATOM 707 C CA . GLY A 1 96 ? -4.356 -4.242 -13.965 1.00 94.00 96 GLY A CA 1
ATOM 708 C C . GLY A 1 96 ? -3.414 -3.863 -12.831 1.00 94.00 96 GLY A C 1
ATOM 709 O O . GLY A 1 96 ? -2.435 -4.559 -12.563 1.00 94.00 96 GLY A O 1
ATOM 710 N N . LEU A 1 97 ? -3.745 -2.769 -12.151 1.00 94.62 97 LEU A N 1
ATOM 711 C CA . LEU A 1 97 ? -3.116 -2.359 -10.900 1.00 94.62 97 LEU A CA 1
ATOM 712 C C . LEU A 1 97 ? -4.028 -2.736 -9.735 1.00 94.62 97 LEU A C 1
ATOM 714 O O . LEU A 1 97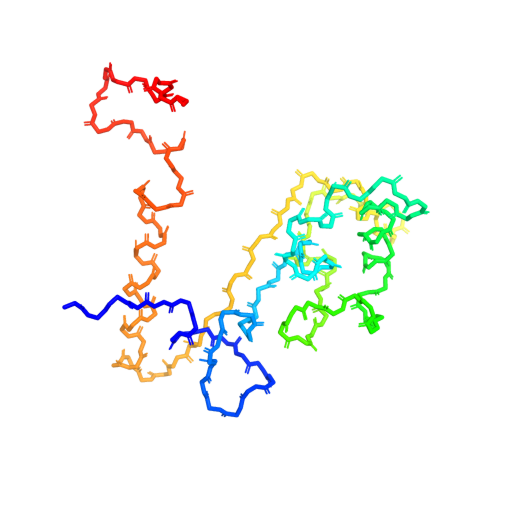 ? -5.251 -2.646 -9.849 1.00 94.62 97 LEU A O 1
ATOM 718 N N . SER A 1 98 ? -3.427 -3.132 -8.619 1.00 94.44 98 SER A N 1
ATOM 719 C CA . SER A 1 98 ? -4.129 -3.398 -7.368 1.00 94.44 98 SER A CA 1
ATOM 720 C C . SER A 1 98 ? -3.765 -2.337 -6.335 1.00 94.44 98 SER A C 1
ATOM 722 O O . SER A 1 98 ? -2.599 -1.969 -6.184 1.00 94.44 98 SER A O 1
ATOM 724 N N . LEU A 1 99 ? -4.781 -1.834 -5.636 1.00 94.56 99 LEU A N 1
ATOM 725 C CA . LEU A 1 99 ? -4.630 -0.965 -4.476 1.00 94.56 99 LEU A CA 1
ATOM 726 C C . LEU A 1 99 ? -5.307 -1.663 -3.301 1.00 94.56 99 LEU A C 1
ATOM 728 O O . LEU A 1 99 ? -6.534 -1.744 -3.249 1.00 94.56 99 LEU A O 1
ATOM 732 N N . THR A 1 100 ? -4.506 -2.165 -2.367 1.00 96.19 100 THR A N 1
ATOM 733 C CA . THR A 1 100 ? -5.007 -2.906 -1.208 1.00 96.19 100 THR A CA 1
ATOM 734 C C . THR A 1 100 ? -4.720 -2.120 0.063 1.00 96.19 100 THR A C 1
ATOM 736 O O . THR A 1 100 ? -3.562 -1.884 0.402 1.00 96.19 100 THR A O 1
ATOM 739 N N . PHE A 1 101 ? -5.772 -1.736 0.781 1.00 95.88 101 PHE A N 1
ATOM 740 C CA . PHE A 1 101 ? -5.688 -1.078 2.084 1.00 95.88 101 PHE A CA 1
ATOM 741 C C . PHE A 1 101 ? -5.970 -2.121 3.166 1.00 95.88 101 PHE A C 1
ATOM 743 O O . PHE A 1 101 ? -7.066 -2.678 3.204 1.00 95.88 101 PHE A O 1
ATOM 750 N N . LEU A 1 102 ? -4.989 -2.429 4.017 1.00 95.88 102 LEU A N 1
ATOM 751 C CA . LEU A 1 102 ? -5.177 -3.412 5.086 1.00 95.88 102 LEU A CA 1
ATOM 752 C C . LEU A 1 102 ? -5.694 -2.717 6.346 1.00 95.88 102 LEU A C 1
ATOM 754 O O . LEU A 1 102 ? -5.057 -1.800 6.870 1.00 95.88 102 LEU A O 1
ATOM 758 N N . VAL A 1 103 ? -6.834 -3.192 6.843 1.00 95.31 103 VAL A N 1
ATOM 759 C CA . VAL A 1 103 ? -7.490 -2.698 8.059 1.00 95.31 103 VAL A CA 1
ATOM 760 C C . VAL A 1 103 ? -7.505 -3.764 9.149 1.00 95.31 103 VAL A C 1
ATOM 762 O O . VAL A 1 103 ? -7.574 -4.964 8.869 1.00 95.31 103 VAL A O 1
ATOM 765 N N . ASP A 1 104 ? -7.430 -3.324 10.400 1.00 92.56 104 ASP A N 1
ATOM 766 C CA . ASP A 1 104 ? -7.444 -4.196 11.566 1.00 92.56 104 ASP A CA 1
ATOM 767 C C . ASP A 1 104 ? -8.815 -4.843 11.750 1.00 92.56 104 ASP A C 1
ATOM 769 O O . ASP A 1 104 ? -9.834 -4.180 11.958 1.00 92.56 104 ASP A O 1
ATOM 773 N N . ASN A 1 105 ? -8.836 -6.174 11.764 1.00 91.62 105 ASN A N 1
ATOM 774 C CA . ASN A 1 105 ? -10.041 -6.929 12.063 1.00 91.62 105 ASN A CA 1
ATOM 775 C C . ASN A 1 105 ? -10.046 -7.387 13.527 1.00 91.62 105 ASN A C 1
ATOM 777 O O . ASN A 1 105 ? -9.238 -8.216 13.942 1.00 91.62 105 ASN A O 1
ATOM 781 N N . ASN A 1 106 ? -10.997 -6.878 14.308 1.00 90.00 106 ASN A N 1
ATOM 782 C CA . ASN A 1 106 ? -11.155 -7.220 15.718 1.00 90.00 106 ASN A CA 1
ATOM 783 C C . ASN A 1 106 ? -12.293 -8.220 15.938 1.00 90.00 106 ASN A C 1
ATOM 785 O O . ASN A 1 106 ? -13.397 -8.011 15.462 1.00 90.00 106 ASN A O 1
ATOM 789 N N . VAL A 1 107 ? -12.089 -9.258 16.758 1.00 92.00 107 VAL A N 1
ATOM 790 C CA . VAL A 1 107 ? -13.178 -10.193 17.131 1.00 92.00 107 VAL A CA 1
ATOM 791 C C . VAL A 1 107 ? -14.307 -9.475 17.891 1.00 92.00 107 VAL A C 1
ATOM 793 O O . VAL A 1 107 ? -15.478 -9.848 17.797 1.00 92.00 107 VAL A O 1
ATOM 796 N N . ASN A 1 108 ? -13.966 -8.424 18.644 1.00 92.81 108 ASN A N 1
ATOM 797 C CA . ASN A 1 108 ? -14.940 -7.585 19.328 1.00 92.81 108 ASN A CA 1
ATOM 798 C C . ASN A 1 108 ? -15.604 -6.610 18.343 1.00 92.81 108 ASN A C 1
ATOM 800 O O . ASN A 1 108 ? -14.982 -5.645 17.902 1.00 92.81 108 ASN A O 1
ATOM 804 N N . LYS A 1 109 ? -16.896 -6.823 18.074 1.00 90.25 109 LYS A N 1
ATOM 805 C CA . LYS A 1 109 ? -17.697 -6.015 17.141 1.00 90.25 109 LYS A CA 1
ATOM 806 C C . LYS A 1 109 ? -17.726 -4.527 17.481 1.00 90.25 109 LYS A C 1
ATOM 808 O O . LYS A 1 109 ? -17.744 -3.706 16.576 1.00 90.25 109 LYS A O 1
ATOM 813 N N . THR A 1 110 ? -17.675 -4.162 18.761 1.00 90.25 110 THR A N 1
ATOM 814 C CA . THR A 1 110 ? -17.654 -2.746 19.162 1.00 90.25 110 THR A CA 1
ATOM 815 C C . THR A 1 110 ? -16.382 -2.040 18.685 1.00 90.25 110 THR A C 1
ATOM 817 O O . THR A 1 110 ? -16.412 -0.847 18.410 1.00 90.25 110 THR A O 1
ATOM 820 N N . LEU A 1 111 ? -15.270 -2.771 18.549 1.00 89.75 111 LEU A N 1
ATOM 821 C CA . LEU A 1 111 ? -14.009 -2.239 18.023 1.00 89.75 111 LEU A CA 1
ATOM 822 C C . LEU A 1 111 ? -13.952 -2.249 16.486 1.00 89.75 111 LEU A C 1
ATOM 824 O O . LEU A 1 111 ? -13.072 -1.611 15.922 1.00 89.75 111 LEU A O 1
ATOM 828 N N . GLN A 1 112 ? -14.875 -2.949 15.816 1.00 91.38 112 GLN A N 1
ATOM 829 C CA . GLN A 1 112 ? -14.984 -2.967 14.350 1.00 91.38 112 GLN A CA 1
ATOM 830 C C . GLN A 1 112 ? -15.772 -1.772 13.800 1.00 91.38 112 GLN A C 1
ATOM 832 O O . GLN A 1 112 ? -15.597 -1.419 12.638 1.00 91.38 112 GLN A O 1
ATOM 837 N N . GLU A 1 113 ? -16.637 -1.154 14.609 1.00 92.25 113 GLU A N 1
ATOM 838 C CA . GLU A 1 113 ? -17.543 -0.090 14.155 1.00 92.25 113 GLU A CA 1
ATOM 839 C C . GLU A 1 113 ? -16.828 1.061 13.417 1.00 92.25 113 GLU A C 1
ATOM 841 O O . GLU A 1 113 ? -17.298 1.446 12.346 1.00 92.25 113 GLU A O 1
ATOM 846 N N . PRO A 1 114 ? -15.665 1.571 13.882 1.00 93.25 114 PRO A N 1
ATOM 847 C CA . PRO A 1 114 ? -14.947 2.617 13.155 1.00 93.25 114 PRO A CA 1
ATOM 848 C C . PRO A 1 114 ? -14.490 2.180 11.756 1.00 93.25 114 PRO A C 1
ATOM 850 O O . PRO A 1 114 ? -14.623 2.951 10.808 1.00 93.25 114 PRO A O 1
ATOM 853 N N . ALA A 1 115 ? -13.988 0.946 11.614 1.00 93.50 115 ALA A N 1
ATOM 854 C CA . ALA A 1 115 ? -13.561 0.407 10.321 1.00 93.50 115 ALA A CA 1
ATOM 855 C C . ALA A 1 115 ? -14.749 0.274 9.365 1.00 93.50 115 ALA A C 1
ATOM 857 O O . ALA A 1 115 ? -14.663 0.668 8.209 1.00 93.50 115 ALA A O 1
ATOM 858 N N . LYS A 1 116 ? -15.893 -0.173 9.884 1.00 92.19 116 LYS A N 1
ATOM 859 C CA . LYS A 1 116 ? -17.126 -0.326 9.114 1.00 92.19 116 LYS A CA 1
ATOM 860 C C . LYS A 1 116 ? -17.650 1.003 8.565 1.00 92.19 116 LYS A C 1
ATOM 862 O O . LYS A 1 116 ? -17.980 1.097 7.389 1.00 92.19 116 LYS A O 1
ATOM 867 N N . LEU A 1 117 ? -17.675 2.042 9.401 1.00 91.38 117 LEU A N 1
ATOM 868 C CA . LEU A 1 117 ? -18.079 3.389 8.985 1.00 91.38 117 LEU A CA 1
ATOM 869 C C . LEU A 1 117 ? -17.128 3.965 7.928 1.00 91.38 117 LEU A C 1
ATOM 871 O O . LEU A 1 117 ? -17.568 4.609 6.974 1.00 91.38 117 LEU A O 1
ATOM 875 N N . TRP A 1 118 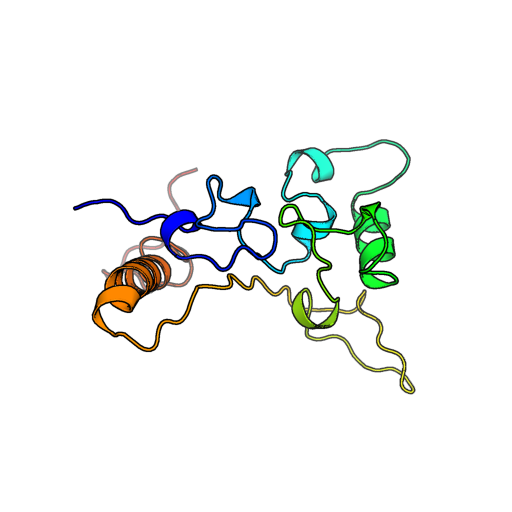? -15.824 3.721 8.077 1.00 92.00 118 TRP A N 1
ATOM 876 C CA . TRP A 1 118 ? -14.836 4.117 7.078 1.00 92.00 118 TRP A CA 1
ATOM 877 C C . TRP A 1 118 ? -15.031 3.365 5.754 1.00 92.00 118 TRP A C 1
ATOM 879 O O . TRP A 1 118 ? -15.014 3.992 4.699 1.00 92.00 118 TRP A O 1
ATOM 889 N N . GLU A 1 119 ? -15.275 2.053 5.794 1.00 91.88 119 GLU A N 1
ATOM 890 C CA . GLU A 1 119 ? -15.537 1.219 4.613 1.00 91.88 119 GLU A CA 1
ATOM 891 C C . GLU A 1 119 ? -16.809 1.655 3.877 1.00 91.88 119 GLU A C 1
ATOM 893 O O . GLU A 1 119 ? -16.805 1.748 2.651 1.00 91.88 119 GLU A O 1
ATOM 898 N N . GLU A 1 120 ? -17.883 1.979 4.602 1.00 89.69 120 GLU A N 1
ATOM 899 C CA . GLU A 1 120 ? -19.118 2.516 4.020 1.00 89.69 120 GLU A CA 1
ATOM 900 C C . GLU A 1 120 ? -18.869 3.856 3.317 1.00 89.69 120 GLU A C 1
ATOM 902 O O . GLU A 1 120 ? -19.341 4.063 2.197 1.00 89.69 120 GLU A O 1
ATOM 907 N N . LYS A 1 121 ? -18.076 4.748 3.929 1.00 87.56 121 LYS A N 1
ATOM 908 C CA . LYS A 1 121 ? -17.663 6.020 3.315 1.00 87.56 121 LYS A CA 1
ATOM 909 C C . LYS A 1 1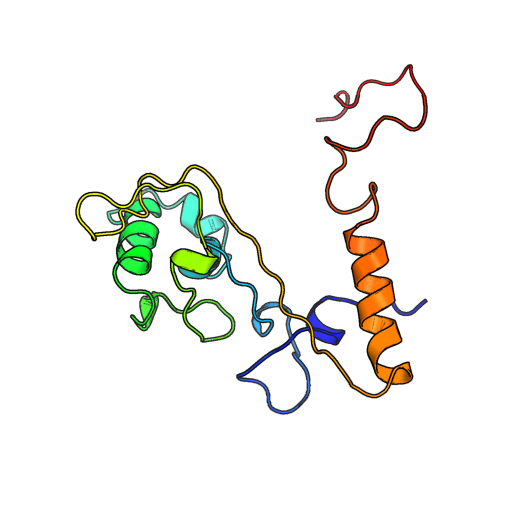21 ? -16.774 5.792 2.092 1.00 87.56 121 LYS A C 1
ATOM 911 O O . LYS A 1 121 ? -16.960 6.471 1.088 1.00 87.56 121 LYS A O 1
ATOM 916 N N . TYR A 1 122 ? -15.845 4.839 2.152 1.00 86.44 122 TYR A N 1
ATOM 917 C CA . TYR A 1 122 ? -14.965 4.480 1.040 1.00 86.44 122 TYR A CA 1
ATOM 918 C C . TYR A 1 122 ? -15.757 3.892 -0.138 1.00 86.44 122 TYR A C 1
ATOM 920 O O . TYR A 1 122 ? -15.586 4.305 -1.278 1.00 86.44 122 TYR A O 1
ATOM 928 N N . ALA A 1 123 ? -16.694 2.983 0.120 1.00 84.69 123 ALA A N 1
ATOM 929 C CA . ALA A 1 123 ? -17.552 2.411 -0.914 1.00 84.69 123 ALA A CA 1
ATOM 930 C C . ALA A 1 123 ? -18.597 3.405 -1.455 1.00 84.69 123 ALA A C 1
ATOM 932 O O . ALA A 1 123 ? -19.185 3.169 -2.514 1.00 84.69 123 ALA A O 1
ATOM 933 N N . ALA A 1 124 ? -18.855 4.509 -0.745 1.00 83.25 124 ALA A N 1
ATOM 934 C CA . ALA A 1 124 ? -19.825 5.501 -1.170 1.00 83.25 124 ALA A CA 1
ATOM 935 C C . ALA A 1 124 ? -19.402 6.184 -2.479 1.00 83.25 124 ALA A C 1
ATOM 937 O O . ALA A 1 124 ? -18.269 6.636 -2.664 1.00 83.25 124 ALA A O 1
ATOM 938 N N . CYS A 1 125 ? -20.384 6.350 -3.363 1.00 67.69 125 CYS A N 1
ATOM 939 C CA . CYS A 1 125 ? -20.229 6.990 -4.667 1.00 67.69 125 CYS A CA 1
ATOM 940 C C . CYS A 1 125 ? -19.618 8.395 -4.626 1.00 67.69 125 CYS A C 1
ATOM 942 O O . CYS A 1 125 ? -18.977 8.816 -5.584 1.00 67.69 125 CYS A O 1
ATOM 944 N N . SER A 1 126 ? -19.807 9.126 -3.528 1.00 66.31 126 SER A N 1
ATOM 945 C CA . SER A 1 126 ? -19.266 10.472 -3.355 1.00 66.31 126 SER A CA 1
ATOM 946 C C . SER A 1 126 ? -17.771 10.510 -3.028 1.00 66.31 126 SER A C 1
ATOM 948 O O . SER A 1 126 ? -17.210 11.600 -3.031 1.00 66.31 126 SER A O 1
ATOM 950 N N . TYR A 1 127 ? -17.136 9.379 -2.690 1.00 64.25 127 TYR A N 1
ATOM 951 C CA . TYR A 1 127 ? -15.766 9.367 -2.165 1.00 64.25 127 TYR A CA 1
ATOM 952 C C . TYR A 1 127 ? -14.741 8.757 -3.131 1.00 64.25 127 TYR A C 1
ATOM 954 O O . TYR A 1 127 ? -13.735 9.401 -3.408 1.00 64.25 127 TYR A O 1
ATOM 962 N N . VAL A 1 128 ? -14.976 7.554 -3.674 1.00 60.00 128 VAL A N 1
ATOM 963 C CA . VAL A 1 128 ? -13.923 6.829 -4.427 1.00 60.00 128 VAL A CA 1
ATOM 964 C C . VAL A 1 128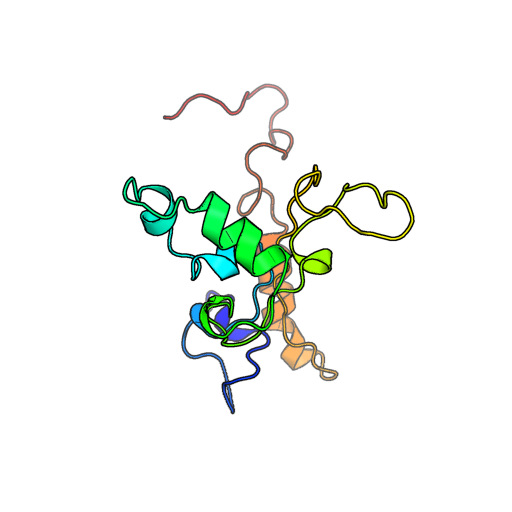 ? -14.122 6.839 -5.937 1.00 60.00 128 VAL A C 1
ATOM 966 O O . VAL A 1 128 ? -13.135 6.789 -6.668 1.00 60.00 128 VAL A O 1
ATOM 969 N N . ILE A 1 129 ? -15.358 6.921 -6.449 1.00 55.19 129 ILE A N 1
ATOM 970 C CA . ILE A 1 129 ? -15.573 6.815 -7.901 1.00 55.19 129 ILE A CA 1
ATOM 971 C C . ILE A 1 129 ? -16.706 7.718 -8.421 1.00 55.19 129 ILE A C 1
ATOM 973 O O . ILE A 1 129 ? -17.765 7.217 -8.807 1.00 55.19 129 ILE A O 1
ATOM 977 N N . PRO A 1 130 ? -16.479 9.043 -8.549 1.00 53.84 130 PRO A N 1
ATOM 978 C CA . PRO A 1 130 ? -17.437 9.941 -9.202 1.00 53.84 130 PRO A CA 1
ATOM 979 C C . PRO A 1 130 ? -17.778 9.496 -10.635 1.00 53.84 130 PRO A C 1
ATOM 981 O O . PRO A 1 130 ? -18.893 9.693 -11.103 1.00 53.84 130 PRO A O 1
ATOM 984 N N . TYR A 1 131 ? -16.821 8.855 -11.317 1.00 51.91 131 TYR A N 1
ATOM 985 C CA . TYR A 1 131 ? -16.912 8.488 -12.733 1.00 51.91 131 TYR A CA 1
ATOM 986 C C . TYR A 1 131 ? -17.678 7.189 -13.034 1.00 51.91 131 TYR A C 1
ATOM 988 O O . TYR A 1 131 ? -18.116 7.009 -14.166 1.00 51.91 131 TYR A O 1
ATOM 996 N N . TYR A 1 132 ? -17.844 6.280 -12.066 1.00 55.62 132 TYR A N 1
ATOM 997 C CA . TYR A 1 132 ? -18.551 5.001 -12.276 1.00 55.62 132 TYR A CA 1
ATOM 998 C C . TYR A 1 132 ? -19.917 4.944 -11.601 1.00 55.62 132 TYR A C 1
ATOM 1000 O O . TYR A 1 132 ? -20.665 3.987 -11.812 1.00 55.62 132 TYR A O 1
ATOM 1008 N N . CYS A 1 133 ? -20.264 5.947 -10.800 1.00 58.59 133 CYS A N 1
ATOM 1009 C CA . CYS A 1 133 ? -21.582 5.994 -10.204 1.00 58.59 133 CYS A CA 1
ATOM 1010 C C . CYS A 1 133 ? -22.593 6.551 -11.211 1.00 58.59 133 CYS A C 1
ATOM 1012 O O . CYS A 1 133 ? -22.372 7.630 -11.766 1.00 58.59 133 CYS A O 1
ATOM 1014 N N . PRO A 1 134 ? -23.701 5.833 -11.475 1.00 56.66 134 PRO A N 1
ATOM 1015 C CA . PRO A 1 134 ? -24.750 6.359 -12.328 1.00 56.66 134 PRO A CA 1
ATOM 1016 C C . PRO A 1 134 ? -25.257 7.671 -11.717 1.00 56.66 134 PRO A C 1
ATOM 1018 O O . PRO A 1 134 ? -25.440 7.740 -10.495 1.00 56.66 134 PRO A O 1
ATOM 1021 N N . PRO A 1 135 ? -25.470 8.721 -12.528 1.00 56.31 135 PRO A N 1
ATOM 1022 C CA . PRO A 1 135 ? -25.956 9.983 -12.007 1.00 56.31 135 PRO A CA 1
ATOM 1023 C C . PRO A 1 135 ? -27.293 9.744 -11.299 1.00 56.31 135 PRO A C 1
ATOM 1025 O O . PRO A 1 135 ? -28.169 9.037 -11.799 1.00 56.31 135 PRO A O 1
ATOM 1028 N N . THR A 1 136 ? -27.459 10.348 -10.122 1.00 57.75 136 THR A N 1
ATOM 1029 C CA . THR A 1 136 ? -28.702 10.283 -9.333 1.00 57.75 136 THR A CA 1
ATOM 1030 C C . THR A 1 136 ? -29.899 10.887 -10.077 1.00 57.75 136 THR A C 1
ATOM 1032 O O . THR A 1 136 ? -31.042 10.686 -9.671 1.00 57.75 136 THR A O 1
ATOM 1035 N N . ASN A 1 137 ? -29.641 11.568 -11.200 1.00 51.78 137 ASN A N 1
ATOM 1036 C CA . ASN A 1 137 ? -30.607 11.961 -12.212 1.00 51.78 137 ASN A CA 1
ATOM 1037 C C . ASN A 1 137 ? -30.232 11.357 -13.578 1.00 51.78 137 ASN A C 1
ATOM 1039 O O . ASN A 1 137 ? -29.118 11.588 -14.047 1.00 51.78 137 ASN A O 1
ATOM 1043 N N . PRO A 1 138 ? -31.155 10.702 -14.302 1.00 51.66 138 PRO A N 1
ATOM 1044 C CA . PRO A 1 138 ? -30.896 10.119 -15.626 1.00 51.66 138 PRO A CA 1
ATOM 1045 C C . PRO A 1 138 ? -30.636 11.148 -16.756 1.00 51.66 138 PRO A C 1
ATOM 1047 O O . PRO A 1 138 ? -30.775 10.815 -17.928 1.00 51.66 138 PRO A O 1
ATOM 1050 N N . GLY A 1 139 ? -30.267 12.394 -16.431 1.00 52.88 139 GLY A N 1
ATOM 1051 C CA . GLY A 1 139 ? -30.044 13.486 -17.385 1.00 52.88 139 GLY A CA 1
ATOM 1052 C C . GLY A 1 139 ? -28.798 14.347 -17.148 1.00 52.88 139 GLY A C 1
ATOM 1053 O O . GLY A 1 139 ? -28.619 15.318 -17.874 1.00 52.88 139 GLY A O 1
ATOM 1054 N N . SER A 1 140 ? -27.940 14.036 -16.171 1.00 50.06 140 SER A N 1
ATOM 1055 C CA . SER A 1 140 ? -26.703 14.796 -15.925 1.00 50.06 140 SER A CA 1
ATOM 1056 C C . SER A 1 140 ? -25.471 13.955 -16.257 1.00 50.06 140 SER A C 1
ATOM 1058 O O . SER A 1 140 ? -25.219 12.942 -15.607 1.00 50.06 140 SER A O 1
ATOM 1060 N N . ILE A 1 141 ? -24.718 14.377 -17.272 1.00 50.62 141 ILE A N 1
ATOM 1061 C CA . ILE A 1 141 ? -23.423 13.800 -17.653 1.00 50.62 141 ILE A CA 1
ATOM 1062 C C . ILE A 1 141 ? -22.357 14.358 -16.691 1.00 50.62 141 ILE A C 1
ATOM 1064 O O . ILE A 1 141 ? -22.317 15.575 -16.513 1.00 50.62 141 ILE A O 1
ATOM 1068 N N . PRO A 1 142 ? -21.488 13.536 -16.075 1.00 42.94 142 PRO A N 1
ATOM 1069 C CA . PRO A 1 142 ? -20.340 14.043 -15.329 1.00 42.94 142 PRO A CA 1
ATOM 1070 C C . PRO A 1 142 ? -19.251 14.460 -16.329 1.00 42.94 142 PRO A C 1
ATOM 1072 O O . PRO A 1 142 ? -18.734 13.611 -17.055 1.00 42.94 142 PRO A O 1
ATOM 1075 N N . GLY A 1 143 ? -18.927 15.754 -16.404 1.00 48.66 143 GLY A N 1
ATOM 1076 C CA . GLY A 1 143 ? -17.896 16.251 -17.326 1.00 48.66 143 GLY A CA 1
ATOM 1077 C C . GLY A 1 143 ? -17.654 17.763 -17.353 1.00 48.66 143 GLY A C 1
ATOM 1078 O O . GLY A 1 143 ? -16.633 18.179 -17.891 1.00 48.66 143 GLY A O 1
ATOM 1079 N N . ASP A 1 144 ? -18.517 18.579 -16.750 1.00 38.25 144 ASP A N 1
ATOM 1080 C CA . ASP A 1 144 ? -18.361 20.036 -16.775 1.00 38.25 144 ASP A CA 1
ATOM 1081 C C . ASP A 1 144 ? -17.908 20.550 -15.408 1.00 38.25 144 ASP A C 1
ATOM 1083 O O . ASP A 1 144 ? -18.737 20.985 -14.621 1.00 38.25 144 ASP A O 1
ATOM 1087 N N . GLU A 1 145 ? -16.613 20.437 -15.112 1.00 37.84 145 GLU A N 1
ATOM 1088 C CA . GLU A 1 145 ? -15.849 21.359 -14.250 1.00 37.84 145 GLU A CA 1
ATOM 1089 C C . GLU A 1 145 ? -14.387 20.870 -14.201 1.00 37.84 145 GLU A C 1
ATOM 1091 O O . GLU A 1 145 ? -14.049 19.922 -13.490 1.00 37.84 145 GLU A O 1
ATOM 1096 N N . PHE A 1 146 ? -13.547 21.492 -15.039 1.00 37.97 146 PHE A N 1
ATOM 1097 C CA . PHE A 1 146 ? -12.084 21.501 -14.921 1.00 37.97 146 PHE A CA 1
ATOM 1098 C C . PHE A 1 146 ? -11.653 22.708 -14.088 1.00 37.97 146 PHE A C 1
ATOM 1100 O O . PHE A 1 146 ? -12.261 23.788 -14.283 1.00 37.97 146 PHE A O 1
#

Foldseek 3Di:
DPPQDLQNWADQPVDDPTRPDPLSHDKAALCQLVLVDCVLCVDPDDQHSVNSSVVCQVPQPPQSNGGSSRHGRHLVQHFADFDQDPNDTDSVRTPDGHIDTGGDDDPDVVSCVSVVVVVCQCPDCVHPPVPPDCPPDVPDDPDPDD

pLDDT: mean 83.67, std 16.09, range [37.84, 97.19]

InterPro domains:
  IPR053956 NPC1, middle luminal domain [PF22314] (3-123)

Secondary structure (DSSP, 8-state):
-----GGGTB--TT-SSS-SSGGGS-EESGGGGGTT-GGGGS--SSS-HHHHHHHHHH-TTSGGGB-TTSSB--HHHHEE---EETTEE-GGG--EE--EE-B---SSHHHHHHHHHHHHHHHSTTTS-TTTSPPSSTT--S----

Sequence (146 aa):
DSDVSLKDICFAPLVLDKANSESNCTVQSVWGYLNNDPSQLEDSAASNYLDTILKCLKGSYDMECLAPYGGPVEPGVAVGGYLALGGTYDYMLATGLSLTFLVDNNVNKTLQEPAKLWEEKYAACSYVIPYYCPPTNPGSIPGDEF

Radius of gyration: 18.41 Å; chains: 1; bounding box: 50×43×39 Å

Organism: Timema shepardi (NCBI:txid629360)